Protein AF-A0A7C1NZB0-F1 (afdb_monomer_lite)

pLDDT: mean 93.91, std 4.61, range [65.06, 97.94]

Organism: Thermofilum pendens (NCBI:txid2269)

Secondary structure (DSSP, 8-state):
--HHHHHHHHHHHHH---HHHHHHHHHHHHTTS-HHHHHHHHHHHTT--S-TTS-------HHHHHHHHHH-

Radius of gyration: 14.79 Å; chains: 1; bounding box: 30×21×40 Å

InterPro domains:
  IPR012308 DNA ligase, ATP-dependent, N-terminal [PF04675] (3-70)
  IPR036599 DNA ligase, ATP-dependent, N-terminal domain superfamily [G3DSA:1.10.3260.10] (1-72)
  IPR036599 DNA ligase, ATP-dependent, N-terminal domain superfamily [SSF117018] (2-70)

Sequence (72 aa):
MLFEELVRLARLLESTSSRNEKVAALASALRGMDPGEAAVAVRILTGEVLPAHSGLELGVGYSMLLEALRSV

Structure (mmCIF, N/CA/C/O backbone):
data_AF-A0A7C1NZB0-F1
#
_entry.id   AF-A0A7C1NZB0-F1
#
loop_
_atom_site.group_PDB
_atom_site.id
_atom_site.type_symbol
_atom_site.label_atom_id
_atom_site.label_alt_id
_atom_site.label_comp_id
_atom_site.label_asym_id
_atom_site.label_entity_id
_atom_site.label_seq_id
_atom_site.pdbx_PDB_ins_code
_atom_site.Cartn_x
_atom_site.Cartn_y
_atom_site.Cartn_z
_atom_site.occupancy
_atom_site.B_iso_or_equiv
_atom_site.auth_seq_id
_atom_site.auth_comp_id
_atom_site.auth_asym_id
_atom_site.auth_atom_id
_atom_site.pdbx_PDB_model_num
ATOM 1 N N . MET A 1 1 ? -1.279 -14.715 0.906 1.00 83.25 1 MET A N 1
ATOM 2 C CA . MET A 1 1 ? -2.646 -14.125 0.898 1.00 83.25 1 MET A CA 1
ATOM 3 C C . MET A 1 1 ? -3.138 -13.980 -0.543 1.00 83.25 1 MET A C 1
ATOM 5 O O . MET A 1 1 ? -2.352 -13.594 -1.402 1.00 83.25 1 MET A O 1
ATOM 9 N N . LEU A 1 2 ? -4.412 -14.259 -0.830 1.00 92.94 2 LEU A N 1
ATOM 10 C CA . LEU A 1 2 ? -5.013 -14.007 -2.149 1.00 92.94 2 LEU A CA 1
ATOM 11 C C . LEU A 1 2 ? -5.321 -12.514 -2.354 1.00 92.94 2 LEU A C 1
ATOM 13 O O . LEU A 1 2 ? -5.649 -11.794 -1.413 1.00 92.94 2 LEU A O 1
ATOM 17 N N . PHE A 1 3 ? -5.300 -12.041 -3.605 1.00 93.88 3 PHE 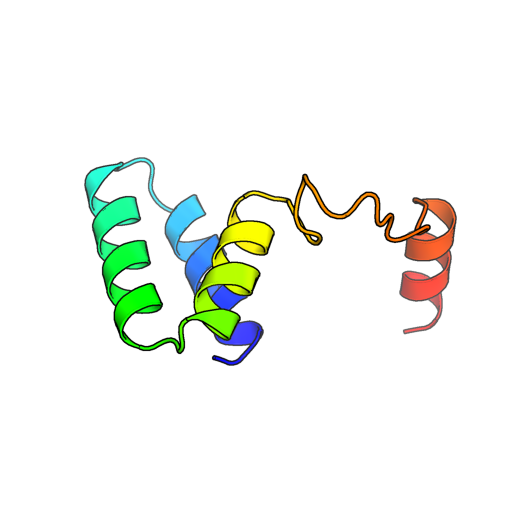A N 1
ATOM 18 C CA . PHE A 1 3 ? -5.607 -10.635 -3.911 1.00 93.88 3 PHE A CA 1
ATOM 19 C C . PHE A 1 3 ? -7.033 -10.229 -3.495 1.00 93.88 3 PHE A C 1
ATOM 21 O O . PHE A 1 3 ? -7.256 -9.107 -3.050 1.00 93.88 3 PHE A O 1
ATOM 28 N N . GLU A 1 4 ? -8.000 -11.149 -3.560 1.00 96.38 4 GLU A N 1
ATOM 29 C CA . GLU A 1 4 ? -9.370 -10.895 -3.095 1.00 96.38 4 GLU A CA 1
ATOM 30 C C . GLU A 1 4 ? -9.426 -10.538 -1.598 1.00 96.38 4 GLU A C 1
ATOM 32 O O . GLU A 1 4 ? -10.181 -9.653 -1.190 1.00 96.38 4 GLU A O 1
ATOM 37 N N . GLU A 1 5 ? -8.604 -11.187 -0.772 1.00 94.62 5 GLU A N 1
ATOM 38 C CA . GLU A 1 5 ? -8.534 -10.926 0.669 1.00 94.62 5 GLU A CA 1
ATOM 39 C C . GLU A 1 5 ? -7.983 -9.518 0.941 1.00 94.62 5 GLU A C 1
ATOM 41 O O . GLU A 1 5 ? -8.508 -8.801 1.797 1.00 94.62 5 GLU A O 1
ATOM 46 N N . LEU A 1 6 ? -7.005 -9.074 0.142 1.00 95.56 6 LEU A N 1
ATOM 47 C CA . LEU A 1 6 ? -6.476 -7.708 0.184 1.00 95.56 6 LEU A CA 1
ATOM 48 C C . LEU A 1 6 ? -7.545 -6.669 -0.187 1.00 95.56 6 LEU A C 1
ATOM 50 O O . LEU A 1 6 ? -7.668 -5.643 0.481 1.00 95.56 6 LEU A O 1
ATOM 54 N N . VAL A 1 7 ? -8.355 -6.942 -1.215 1.00 96.88 7 VAL A N 1
ATOM 55 C CA . VAL A 1 7 ? -9.464 -6.062 -1.625 1.00 96.88 7 VAL A CA 1
ATOM 56 C C . VAL A 1 7 ? -10.523 -5.964 -0.524 1.00 96.88 7 VAL A C 1
ATOM 58 O O . VAL A 1 7 ? -11.027 -4.873 -0.244 1.00 96.88 7 VAL A O 1
ATOM 61 N N . ARG A 1 8 ? -10.855 -7.080 0.138 1.00 96.75 8 ARG A N 1
ATOM 62 C CA . ARG A 1 8 ? -11.781 -7.086 1.285 1.00 96.75 8 ARG A CA 1
ATOM 63 C C . ARG A 1 8 ? -11.235 -6.256 2.446 1.00 96.75 8 ARG A C 1
ATOM 65 O O . ARG A 1 8 ? -11.989 -5.479 3.029 1.00 96.75 8 ARG A O 1
ATOM 72 N N . LEU A 1 9 ? -9.939 -6.372 2.740 1.00 96.38 9 LEU A N 1
ATOM 73 C CA . LEU A 1 9 ? -9.271 -5.545 3.744 1.00 96.38 9 LEU A CA 1
ATOM 74 C C . LEU A 1 9 ? -9.333 -4.057 3.375 1.00 96.38 9 LEU A C 1
ATOM 76 O O . LEU A 1 9 ? -9.741 -3.257 4.209 1.00 96.38 9 LEU A O 1
ATOM 80 N N . ALA A 1 10 ? -9.000 -3.680 2.138 1.00 96.75 10 ALA A N 1
ATOM 81 C CA . ALA A 1 10 ? -9.058 -2.287 1.687 1.00 96.75 10 ALA A CA 1
ATOM 82 C C . ALA A 1 10 ? -10.463 -1.680 1.865 1.00 96.75 10 ALA A C 1
ATOM 84 O O . ALA A 1 10 ? -10.608 -0.626 2.482 1.00 96.75 10 ALA A O 1
ATOM 85 N N . ARG A 1 11 ? -11.512 -2.401 1.447 1.00 97.25 11 ARG A N 1
ATOM 86 C CA . ARG A 1 11 ? -12.911 -1.973 1.634 1.00 97.25 11 ARG A CA 1
ATOM 87 C C . ARG A 1 11 ? -13.299 -1.833 3.105 1.00 97.25 11 ARG A C 1
ATOM 89 O O . ARG A 1 11 ? -14.001 -0.893 3.471 1.00 97.25 11 ARG A O 1
ATOM 96 N N . LEU A 1 12 ? -12.840 -2.748 3.962 1.00 96.38 12 LEU A N 1
ATOM 97 C CA . LEU A 1 12 ? -13.054 -2.645 5.406 1.00 96.38 12 LEU A CA 1
ATOM 98 C C . LEU A 1 12 ? -12.402 -1.370 5.963 1.00 96.38 12 LEU A C 1
ATOM 100 O O . LEU A 1 12 ? -13.043 -0.633 6.712 1.00 96.38 12 LEU A O 1
ATOM 104 N N . LEU A 1 13 ? -11.162 -1.074 5.567 1.00 96.56 13 LEU A N 1
ATOM 105 C CA . LEU A 1 13 ? -10.442 0.130 5.994 1.00 96.56 13 LEU A CA 1
ATOM 106 C C . LEU A 1 13 ? -11.087 1.431 5.493 1.00 96.56 13 LEU A C 1
ATOM 108 O O . LEU A 1 13 ? -10.992 2.451 6.178 1.00 96.56 13 LEU A O 1
ATOM 112 N N . GLU A 1 14 ? -11.728 1.417 4.326 1.00 96.38 14 GLU A N 1
ATOM 113 C CA . GLU A 1 14 ? -12.494 2.551 3.788 1.00 96.38 14 GLU A CA 1
ATOM 114 C C . GLU A 1 14 ? -13.818 2.765 4.532 1.00 96.38 14 GLU A C 1
ATOM 116 O O . GLU A 1 14 ? -14.233 3.904 4.735 1.00 96.38 14 GLU A O 1
ATOM 121 N N . SER A 1 15 ? -14.460 1.682 4.983 1.00 97.31 15 SER A N 1
ATOM 122 C CA . SER A 1 15 ? -15.775 1.729 5.642 1.00 97.31 15 SER A CA 1
ATOM 123 C C . SER A 1 15 ? -15.777 2.369 7.036 1.00 97.31 15 SER A C 1
ATOM 125 O O . SER A 1 15 ? -16.841 2.697 7.558 1.00 97.31 15 SER A O 1
ATOM 127 N N . THR A 1 16 ? -14.602 2.571 7.638 1.00 95.81 16 THR A N 1
ATOM 128 C CA . THR A 1 16 ? -14.448 3.158 8.973 1.00 95.81 16 THR A CA 1
ATOM 129 C C . THR A 1 16 ? -13.546 4.391 8.954 1.00 95.81 16 THR A C 1
ATOM 131 O O . THR A 1 16 ? -12.549 4.465 8.233 1.00 95.81 16 THR A O 1
ATOM 134 N N . SER A 1 17 ? -13.860 5.378 9.793 1.00 95.88 17 SER A N 1
ATOM 135 C CA . SER A 1 17 ? -12.983 6.518 10.092 1.00 95.88 17 SER A CA 1
ATOM 136 C C . SER A 1 17 ? -12.153 6.303 11.364 1.00 95.88 17 SER A C 1
ATOM 138 O O . SER A 1 17 ? -11.225 7.067 11.637 1.00 95.88 17 SER A O 1
ATOM 140 N N . SER A 1 18 ? -12.438 5.246 12.133 1.00 97.75 18 SER A N 1
ATOM 141 C CA . SER A 1 18 ? -11.762 4.946 13.393 1.00 97.75 18 SER A CA 1
ATOM 142 C C . SER A 1 18 ? -10.342 4.450 13.141 1.00 97.75 18 SER A C 1
ATOM 144 O O . SER A 1 18 ? -10.109 3.347 12.645 1.00 97.75 18 SER A O 1
ATOM 146 N N . ARG A 1 19 ? -9.355 5.258 13.537 1.00 97.19 19 ARG A N 1
ATOM 147 C CA . ARG A 1 19 ? -7.936 4.883 13.466 1.00 97.19 19 ARG A CA 1
ATOM 148 C C . ARG A 1 19 ? -7.658 3.565 14.195 1.00 97.19 19 ARG A C 1
ATOM 150 O O . ARG A 1 19 ? -6.885 2.754 13.696 1.00 97.19 19 ARG A O 1
ATOM 157 N N . ASN A 1 20 ? -8.279 3.349 15.353 1.00 97.94 20 ASN A N 1
ATOM 158 C CA . ASN A 1 20 ? -8.054 2.144 16.150 1.00 97.94 20 ASN A CA 1
ATOM 159 C C . ASN A 1 20 ? -8.583 0.892 15.442 1.00 97.94 20 ASN A C 1
ATOM 161 O O . ASN A 1 20 ? -7.904 -0.132 15.443 1.00 97.94 20 ASN A O 1
ATOM 165 N N . GLU A 1 21 ? -9.740 0.983 14.782 1.00 97.31 21 GLU A N 1
ATOM 166 C CA . GLU A 1 21 ? -10.278 -0.126 13.983 1.00 97.31 21 GLU A CA 1
ATOM 167 C C . GLU A 1 21 ? -9.382 -0.442 12.786 1.00 97.31 21 GLU A C 1
ATOM 169 O O . GLU A 1 21 ? -9.073 -1.610 12.549 1.00 97.31 21 GLU A O 1
ATOM 174 N N . LYS A 1 22 ? -8.878 0.585 12.086 1.00 97.31 22 LYS A N 1
ATOM 175 C CA . LYS A 1 22 ? -7.923 0.391 10.982 1.00 97.31 22 LYS A CA 1
ATOM 176 C C . LYS A 1 22 ? -6.656 -0.318 11.445 1.00 97.31 22 LYS A C 1
ATOM 178 O O 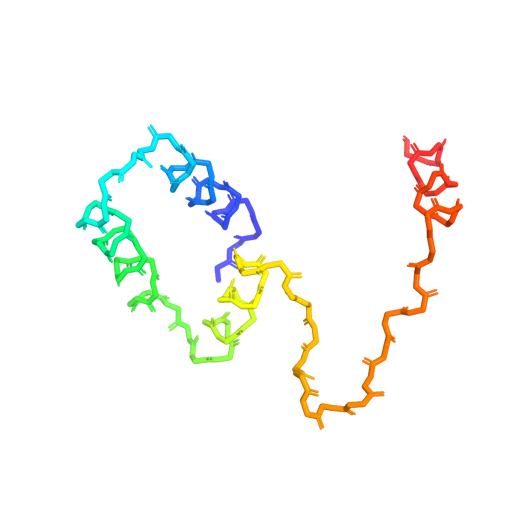. LYS A 1 22 ? -6.219 -1.273 10.809 1.00 97.31 22 LYS A O 1
ATOM 183 N N . VAL A 1 23 ? -6.086 0.117 12.570 1.00 97.44 23 VAL A N 1
ATOM 184 C CA . VAL A 1 23 ? -4.891 -0.508 13.155 1.00 97.44 23 VAL A CA 1
ATOM 185 C C . VAL A 1 23 ? -5.168 -1.962 13.538 1.00 97.44 23 VAL A C 1
ATOM 187 O O . VAL A 1 23 ? -4.358 -2.831 13.224 1.00 97.44 23 VAL A O 1
ATOM 190 N N . ALA A 1 24 ? -6.309 -2.250 14.169 1.00 97.75 24 ALA A N 1
ATOM 191 C CA . ALA A 1 24 ? -6.677 -3.610 14.553 1.00 97.75 24 ALA A CA 1
ATOM 192 C C . ALA A 1 24 ? -6.849 -4.534 13.334 1.00 97.75 24 ALA A C 1
ATOM 194 O O . ALA A 1 24 ? -6.315 -5.646 13.334 1.00 97.75 24 ALA A O 1
ATOM 195 N N . ALA A 1 25 ? -7.532 -4.065 12.285 1.00 96.31 25 ALA A N 1
ATOM 196 C CA . ALA A 1 25 ? -7.731 -4.812 11.044 1.00 96.31 25 ALA A CA 1
ATOM 197 C C . ALA A 1 25 ? -6.400 -5.097 10.328 1.00 96.31 25 ALA A C 1
ATOM 199 O O . ALA A 1 25 ? -6.120 -6.248 9.989 1.00 96.31 25 ALA A O 1
ATOM 200 N N . LEU A 1 26 ? -5.545 -4.078 10.174 1.00 96.44 26 LEU A N 1
ATOM 201 C CA . LEU A 1 26 ? -4.213 -4.219 9.577 1.00 96.44 26 LEU A CA 1
ATOM 202 C C . LEU A 1 26 ? -3.337 -5.188 10.373 1.00 96.44 26 LEU A C 1
ATOM 204 O O . LEU A 1 26 ? -2.759 -6.106 9.799 1.00 96.44 26 LEU A O 1
ATOM 208 N N . ALA A 1 27 ? -3.270 -5.033 11.697 1.00 96.75 27 ALA A N 1
ATOM 209 C CA . ALA A 1 27 ? -2.482 -5.920 12.550 1.00 96.75 27 ALA A CA 1
ATOM 210 C C . ALA A 1 27 ? -2.975 -7.371 12.475 1.00 96.75 27 ALA A C 1
ATOM 212 O O . ALA A 1 27 ? -2.169 -8.301 12.481 1.00 96.75 27 ALA A O 1
ATOM 213 N N . SER A 1 28 ? -4.293 -7.578 12.397 1.00 95.44 28 SER A N 1
ATOM 214 C CA . SER A 1 28 ? -4.867 -8.911 12.234 1.00 95.44 28 SER A CA 1
ATOM 215 C C . SER A 1 28 ? -4.491 -9.539 10.899 1.00 95.44 28 SER A C 1
ATOM 217 O O . SER A 1 28 ? -4.088 -10.698 10.884 1.00 95.44 28 SER A O 1
ATOM 219 N N . ALA A 1 29 ? -4.582 -8.782 9.805 1.00 95.25 29 ALA A N 1
ATOM 220 C CA . ALA A 1 29 ? -4.236 -9.272 8.477 1.00 95.25 29 ALA A CA 1
ATOM 221 C C . ALA A 1 29 ? -2.736 -9.590 8.363 1.00 95.25 29 ALA A C 1
ATOM 223 O O . ALA A 1 29 ? -2.369 -10.681 7.938 1.00 95.25 29 ALA A O 1
ATOM 224 N N . LEU A 1 30 ? -1.864 -8.673 8.799 1.00 95.31 30 LEU A N 1
ATOM 225 C CA . LEU A 1 30 ? -0.410 -8.812 8.659 1.00 95.31 30 LEU A CA 1
ATOM 226 C C . LEU A 1 30 ? 0.173 -9.978 9.470 1.00 95.31 30 LEU A C 1
ATOM 228 O O . LEU A 1 30 ? 1.163 -10.564 9.050 1.00 95.31 30 LEU A O 1
ATOM 232 N N . ARG A 1 31 ? -0.440 -10.357 10.601 1.00 94.75 31 ARG A N 1
ATOM 233 C CA . ARG A 1 31 ? 0.005 -11.515 11.403 1.00 94.75 31 ARG A CA 1
ATOM 234 C C . ARG A 1 31 ? -0.054 -12.847 10.654 1.00 94.75 31 ARG A C 1
ATOM 236 O O . ARG A 1 31 ? 0.668 -13.764 11.030 1.00 94.75 31 ARG A O 1
ATOM 243 N N . GLY A 1 32 ? -0.931 -12.968 9.659 1.00 90.31 32 GLY A N 1
ATOM 244 C CA . GLY A 1 32 ? -1.087 -14.187 8.864 1.00 90.31 32 GLY A CA 1
ATOM 245 C C . GLY A 1 32 ? -0.231 -14.229 7.597 1.00 90.31 32 GLY A C 1
ATOM 246 O O . GLY A 1 32 ? -0.291 -15.224 6.884 1.00 90.31 32 GLY A O 1
ATOM 247 N N . MET A 1 33 ? 0.519 -13.166 7.292 1.00 94.69 33 MET A N 1
ATOM 248 C CA . MET A 1 33 ? 1.295 -13.045 6.056 1.00 94.69 33 MET A CA 1
ATOM 249 C C . MET A 1 33 ? 2.763 -13.386 6.293 1.00 94.69 33 MET A C 1
ATOM 251 O O . MET A 1 33 ? 3.314 -13.093 7.358 1.00 94.69 33 MET A O 1
ATOM 255 N N . ASP A 1 34 ? 3.422 -13.940 5.277 1.00 95.06 34 ASP A N 1
ATOM 256 C CA . ASP A 1 34 ? 4.882 -13.966 5.281 1.00 95.06 34 ASP A CA 1
ATOM 257 C C . ASP A 1 34 ? 5.456 -12.541 5.086 1.00 95.06 34 ASP A C 1
ATOM 259 O O . ASP A 1 34 ? 4.760 -11.645 4.596 1.00 95.06 34 ASP A O 1
ATOM 263 N N . PRO A 1 35 ? 6.724 -12.288 5.461 1.00 94.06 35 PRO A N 1
ATOM 264 C CA . PRO A 1 35 ? 7.311 -10.950 5.372 1.00 94.06 35 PRO A CA 1
ATOM 265 C C . PRO A 1 35 ? 7.351 -10.344 3.959 1.00 94.06 35 PRO A C 1
ATOM 267 O O . PRO A 1 35 ? 7.236 -9.126 3.813 1.00 94.06 35 PRO A O 1
ATOM 270 N N . GLY A 1 36 ? 7.527 -11.163 2.922 1.00 93.69 36 GLY A N 1
ATOM 271 C CA . GLY A 1 36 ? 7.534 -10.726 1.527 1.00 93.69 36 GLY A CA 1
ATOM 272 C C . GLY A 1 36 ? 6.135 -10.341 1.053 1.00 93.69 36 GLY A C 1
ATOM 273 O O . GLY A 1 36 ? 5.952 -9.254 0.499 1.00 93.69 36 GLY A O 1
ATOM 274 N N . GLU A 1 37 ? 5.142 -11.178 1.350 1.00 94.25 37 GLU A N 1
ATOM 275 C CA . GLU A 1 37 ? 3.726 -10.888 1.108 1.00 94.25 37 GLU A CA 1
ATOM 276 C C . GLU A 1 37 ? 3.281 -9.615 1.831 1.00 94.25 37 GLU A C 1
ATOM 278 O O . GLU A 1 37 ? 2.688 -8.729 1.214 1.00 94.25 37 GLU A O 1
ATOM 283 N N . ALA A 1 38 ? 3.618 -9.481 3.117 1.00 95.44 38 ALA A N 1
ATOM 284 C CA . ALA A 1 38 ? 3.292 -8.309 3.922 1.00 95.44 38 ALA A CA 1
ATOM 285 C C . ALA A 1 38 ? 3.882 -7.028 3.317 1.00 95.44 38 ALA A C 1
ATOM 287 O O . ALA A 1 38 ? 3.200 -6.006 3.225 1.00 95.44 38 ALA A O 1
ATOM 288 N N . ALA A 1 39 ? 5.134 -7.081 2.855 1.00 93.88 39 ALA A N 1
ATOM 289 C CA . ALA A 1 39 ? 5.787 -5.933 2.242 1.00 93.88 39 ALA A CA 1
ATOM 290 C C . ALA A 1 39 ? 5.099 -5.500 0.934 1.00 93.88 39 ALA A C 1
ATOM 292 O O . ALA A 1 39 ? 5.029 -4.305 0.647 1.00 93.88 39 ALA A O 1
ATOM 293 N N . VAL A 1 40 ? 4.605 -6.439 0.125 1.00 94.12 40 VAL A N 1
ATOM 294 C CA . VAL A 1 40 ? 3.847 -6.123 -1.100 1.00 94.12 40 VAL A CA 1
ATOM 295 C C . VAL A 1 40 ? 2.448 -5.606 -0.756 1.00 94.12 40 VAL A C 1
ATOM 297 O O . VAL A 1 40 ? 2.035 -4.570 -1.275 1.00 94.12 40 VAL A O 1
ATOM 300 N N . ALA A 1 41 ? 1.743 -6.270 0.161 1.00 95.25 41 ALA A N 1
ATOM 301 C CA . ALA A 1 41 ? 0.399 -5.891 0.587 1.00 95.25 41 ALA A CA 1
ATOM 302 C C . ALA A 1 41 ? 0.349 -4.462 1.145 1.00 95.25 41 ALA A C 1
ATOM 304 O O . ALA A 1 41 ? -0.519 -3.683 0.757 1.00 95.25 41 ALA A O 1
ATOM 305 N N . VAL A 1 42 ? 1.300 -4.096 2.012 1.00 94.88 42 VAL A N 1
ATOM 306 C CA . VAL A 1 42 ? 1.377 -2.744 2.590 1.00 94.88 42 VAL A CA 1
ATOM 307 C C . VAL A 1 42 ? 1.567 -1.687 1.508 1.00 94.88 42 VAL A C 1
ATOM 309 O O . VAL A 1 42 ? 0.874 -0.677 1.553 1.00 94.88 42 VAL A O 1
ATOM 312 N N . ARG A 1 43 ? 2.438 -1.929 0.519 1.00 94.75 43 ARG A N 1
ATOM 313 C CA . ARG A 1 43 ? 2.639 -0.991 -0.596 1.00 94.75 43 ARG A CA 1
ATOM 314 C C . ARG A 1 43 ? 1.336 -0.756 -1.346 1.00 94.75 43 ARG A C 1
ATOM 316 O O . ARG A 1 43 ? 0.918 0.390 -1.487 1.00 94.75 43 ARG A O 1
ATOM 323 N N . ILE A 1 44 ? 0.656 -1.835 -1.741 1.00 94.81 44 ILE A N 1
ATOM 324 C CA . ILE A 1 44 ? -0.604 -1.736 -2.488 1.00 94.81 44 ILE A CA 1
ATOM 325 C C . ILE A 1 44 ? -1.647 -0.949 -1.681 1.00 94.81 44 ILE A C 1
ATOM 327 O O . ILE A 1 44 ? -2.308 -0.072 -2.232 1.00 94.81 44 ILE A O 1
ATOM 331 N N . LEU A 1 45 ? -1.759 -1.202 -0.371 1.00 94.75 45 LEU A N 1
ATOM 332 C CA . LEU A 1 45 ? -2.692 -0.486 0.513 1.00 94.75 45 LEU A CA 1
ATOM 333 C C . LEU A 1 45 ? -2.378 1.009 0.649 1.00 94.75 45 LEU A C 1
ATOM 335 O O . LEU A 1 45 ? -3.288 1.794 0.907 1.00 94.75 45 LEU A O 1
ATOM 339 N N . THR A 1 46 ? -1.118 1.413 0.489 1.00 92.94 46 THR A N 1
ATOM 340 C CA . THR A 1 46 ? -0.703 2.823 0.507 1.00 92.94 46 THR A CA 1
ATOM 341 C C . THR A 1 46 ? -0.683 3.468 -0.881 1.00 92.94 46 THR A C 1
ATOM 343 O O . THR A 1 46 ? -0.305 4.630 -0.994 1.00 92.94 46 THR A O 1
ATOM 346 N N . GLY A 1 47 ? -1.101 2.751 -1.931 1.00 92.25 47 GLY A N 1
ATOM 347 C CA . GLY A 1 47 ? -1.110 3.252 -3.309 1.00 92.25 47 GLY A CA 1
ATOM 348 C C . GLY A 1 47 ? 0.235 3.143 -4.034 1.00 92.25 47 GLY A C 1
ATOM 349 O O . GLY A 1 47 ? 0.416 3.751 -5.086 1.00 92.25 47 GLY A O 1
ATOM 350 N N . GLU A 1 48 ? 1.172 2.362 -3.501 1.00 92.69 48 GLU A N 1
ATOM 351 C CA . GLU A 1 48 ? 2.464 2.071 -4.121 1.00 92.69 48 GLU A CA 1
ATOM 352 C C . GLU A 1 48 ? 2.496 0.631 -4.654 1.00 92.69 48 GLU A C 1
ATOM 354 O O . GLU A 1 48 ? 1.879 -0.274 -4.103 1.00 92.69 48 GLU A O 1
ATOM 359 N N . VAL A 1 49 ? 3.245 0.380 -5.726 1.00 91.56 49 VAL A N 1
ATOM 360 C CA . VAL A 1 49 ? 3.411 -0.985 -6.272 1.00 91.56 49 VAL A CA 1
ATOM 361 C C . VAL A 1 49 ? 4.857 -1.452 -6.161 1.00 91.56 49 VAL A C 1
ATOM 363 O O . VAL A 1 49 ? 5.124 -2.606 -5.830 1.00 91.56 49 VAL A O 1
ATOM 366 N N . LEU A 1 50 ? 5.803 -0.544 -6.391 1.00 91.88 50 LEU A N 1
ATOM 367 C CA . LEU A 1 50 ? 7.233 -0.826 -6.396 1.00 91.88 50 LEU A CA 1
ATOM 368 C C . LEU A 1 50 ? 7.903 -0.189 -5.173 1.00 91.88 50 LEU A C 1
ATOM 370 O O . LEU A 1 50 ? 7.421 0.822 -4.665 1.00 91.88 50 LEU A O 1
ATOM 374 N N . PRO A 1 51 ? 9.018 -0.747 -4.672 1.00 89.81 51 PRO A N 1
ATOM 375 C CA . PRO A 1 51 ? 9.772 -0.109 -3.600 1.00 89.81 51 PRO A CA 1
ATOM 376 C C . PRO A 1 51 ? 10.301 1.264 -4.035 1.00 89.81 51 PRO A C 1
ATOM 378 O O . PRO A 1 51 ? 10.958 1.364 -5.071 1.00 89.81 51 PRO A O 1
ATOM 381 N N . ALA A 1 52 ? 10.112 2.294 -3.204 1.00 83.31 52 ALA A N 1
ATOM 382 C CA . ALA A 1 52 ? 10.530 3.670 -3.503 1.00 83.31 52 ALA A CA 1
ATOM 383 C C . ALA A 1 52 ? 12.0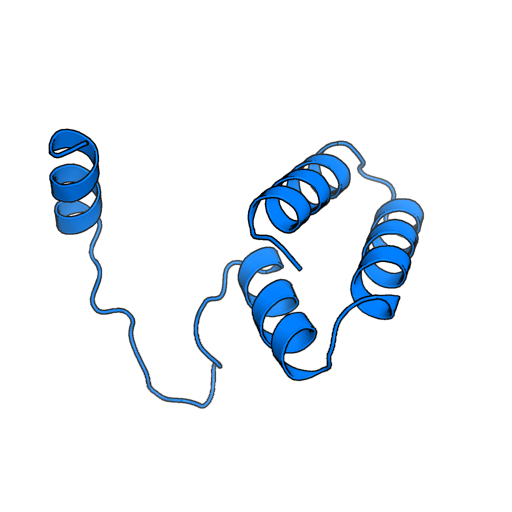27 3.830 -3.854 1.00 83.31 52 ALA A C 1
ATOM 385 O O . ALA A 1 52 ? 12.404 4.715 -4.611 1.00 83.31 52 ALA A O 1
ATOM 386 N N . HIS A 1 53 ? 12.891 2.956 -3.331 1.00 87.56 53 HIS A N 1
ATOM 387 C CA . HIS A 1 53 ? 14.342 2.976 -3.559 1.00 87.56 53 HIS A CA 1
ATOM 388 C C . HIS A 1 53 ? 14.800 2.122 -4.754 1.00 87.56 53 HIS A C 1
ATOM 390 O O . HIS A 1 53 ? 15.998 2.003 -4.990 1.00 87.56 53 HIS A O 1
ATOM 396 N N . SER A 1 54 ? 13.880 1.477 -5.477 1.00 89.31 54 SER A N 1
ATOM 397 C CA . SER A 1 54 ? 14.240 0.542 -6.552 1.00 89.31 54 SER A CA 1
ATOM 398 C C . SER A 1 54 ? 14.599 1.226 -7.875 1.00 89.31 54 SER A C 1
ATOM 400 O O . SER A 1 54 ? 15.243 0.603 -8.713 1.00 89.31 54 SER A O 1
ATOM 402 N N . GLY A 1 55 ? 14.171 2.478 -8.083 1.00 88.19 55 GLY A N 1
ATOM 403 C CA . GLY A 1 55 ? 14.279 3.162 -9.379 1.00 88.19 55 GLY A CA 1
ATOM 404 C C . GLY A 1 55 ? 13.461 2.504 -10.499 1.00 88.19 55 GLY A C 1
ATOM 405 O O . GLY A 1 55 ? 13.610 2.874 -11.659 1.00 88.19 55 GLY A O 1
ATOM 406 N N . LEU A 1 56 ? 12.627 1.513 -10.166 1.00 91.69 56 LEU A N 1
ATOM 407 C CA . LEU A 1 56 ? 11.775 0.815 -11.116 1.00 91.69 56 LEU A CA 1
ATOM 408 C C . LEU A 1 56 ? 10.500 1.620 -11.365 1.00 91.69 56 LEU A C 1
ATOM 410 O O . LEU A 1 56 ? 9.896 2.158 -10.437 1.00 91.69 56 LEU A O 1
ATOM 414 N N . GLU A 1 57 ? 10.048 1.608 -12.613 1.00 89.75 57 GLU A N 1
ATOM 415 C CA . GLU A 1 57 ? 8.764 2.162 -13.024 1.00 89.75 57 GLU A CA 1
ATOM 416 C C . GLU A 1 57 ? 7.919 1.065 -13.666 1.00 89.75 57 GLU A C 1
ATOM 418 O O . GLU A 1 57 ? 8.432 0.210 -14.387 1.00 89.75 57 GLU A O 1
ATOM 423 N N . LEU A 1 58 ? 6.604 1.100 -13.432 1.00 90.94 58 LEU A N 1
ATOM 424 C CA . LEU A 1 58 ? 5.682 0.175 -14.095 1.00 90.94 58 LEU A CA 1
ATOM 425 C C . LEU A 1 58 ? 5.633 0.406 -15.610 1.00 90.94 58 LEU A C 1
ATOM 427 O O . LEU A 1 58 ? 5.302 -0.513 -16.350 1.00 90.94 58 LEU A O 1
ATOM 431 N N . GLY A 1 59 ? 5.914 1.632 -16.069 1.00 93.31 59 GLY A N 1
ATOM 432 C CA . GLY A 1 59 ? 5.814 1.996 -17.483 1.00 93.31 59 GLY A CA 1
ATOM 433 C C . GLY A 1 59 ? 4.386 1.931 -18.039 1.00 93.31 59 GLY A C 1
ATOM 434 O O . GLY A 1 59 ? 4.208 1.882 -19.251 1.00 93.31 59 GLY A O 1
ATOM 435 N N . VAL A 1 60 ? 3.366 1.916 -17.172 1.00 93.25 60 VAL A N 1
ATOM 436 C CA . VAL A 1 60 ? 1.953 1.811 -17.558 1.00 93.25 60 VAL A CA 1
ATOM 437 C C . VAL A 1 60 ? 1.281 3.174 -17.447 1.00 93.25 60 VAL A C 1
ATOM 439 O O . VAL A 1 60 ? 1.067 3.695 -16.352 1.00 93.25 60 VAL A O 1
ATOM 442 N N . GLY A 1 61 ? 0.928 3.745 -18.598 1.00 94.38 61 GLY A N 1
ATOM 443 C CA . GLY A 1 61 ? 0.142 4.973 -18.688 1.00 94.38 61 GLY A CA 1
ATOM 444 C C . GLY A 1 61 ? -1.368 4.720 -18.721 1.00 94.38 61 GLY A C 1
ATOM 445 O O . GLY A 1 61 ? -1.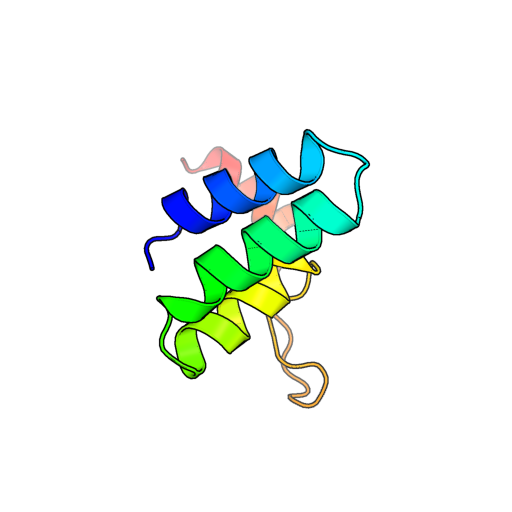839 3.610 -18.969 1.00 94.38 61 GLY A O 1
ATOM 446 N N . TYR A 1 62 ? -2.149 5.789 -18.546 1.00 94.88 62 TYR A N 1
ATOM 447 C CA . TYR A 1 62 ? -3.616 5.727 -18.570 1.00 94.88 62 TYR A CA 1
ATOM 448 C C . TYR A 1 62 ? -4.186 5.171 -19.889 1.00 94.88 62 TYR A C 1
ATOM 450 O O . TYR A 1 62 ? -5.161 4.424 -19.873 1.00 94.88 62 TYR A O 1
ATOM 458 N N . SER A 1 63 ? -3.562 5.476 -21.032 1.00 96.19 63 SER A N 1
ATOM 459 C CA . SER A 1 63 ? -3.970 4.935 -22.337 1.00 96.19 63 SER A CA 1
ATOM 460 C C . SER A 1 63 ? -3.855 3.410 -22.403 1.00 96.19 63 SER A C 1
ATOM 462 O O . SER A 1 63 ? -4.774 2.761 -22.894 1.00 96.19 63 SER A O 1
ATOM 464 N N . MET A 1 64 ? -2.776 2.843 -21.853 1.00 96.69 64 MET A N 1
ATOM 465 C CA . MET A 1 64 ? -2.557 1.393 -21.804 1.00 96.69 64 MET A CA 1
ATOM 466 C C . MET A 1 64 ? -3.585 0.710 -20.894 1.00 96.69 64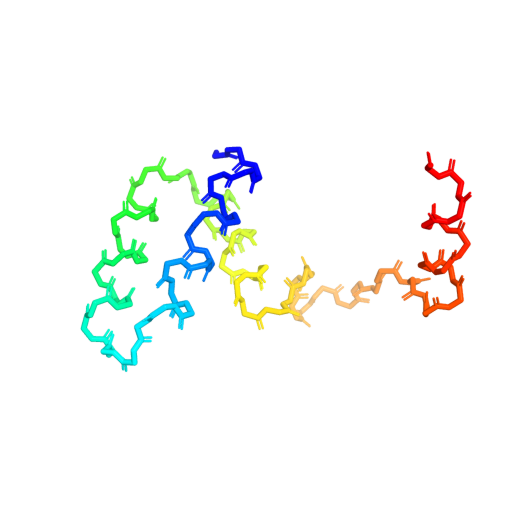 MET A C 1
ATOM 468 O O . MET A 1 64 ? -4.089 -0.359 -21.227 1.00 96.69 64 MET A O 1
ATOM 472 N N . LEU A 1 65 ? -3.958 1.350 -19.777 1.00 95.31 65 LEU A N 1
ATOM 473 C CA . LEU A 1 65 ? -5.037 0.859 -18.910 1.00 95.31 65 LEU A CA 1
ATOM 474 C C . LEU A 1 65 ? -6.385 0.828 -19.640 1.00 95.31 65 LEU A C 1
ATOM 476 O O . LEU A 1 65 ? -7.108 -0.162 -19.548 1.00 95.31 65 LEU A O 1
ATOM 480 N N . LEU A 1 66 ? -6.726 1.891 -20.377 1.00 96.81 66 LEU A N 1
ATOM 481 C CA . LEU A 1 66 ? -7.965 1.943 -21.159 1.00 96.81 66 LEU A CA 1
ATOM 482 C C . LEU A 1 66 ? -8.004 0.891 -22.268 1.00 96.81 66 LEU A C 1
ATOM 484 O O . LEU A 1 66 ? -9.066 0.338 -22.545 1.00 96.81 66 LEU A O 1
ATOM 488 N N . GLU A 1 67 ? -6.871 0.633 -22.912 1.00 96.50 67 GLU A N 1
ATOM 489 C CA . GLU A 1 67 ? -6.748 -0.415 -23.922 1.00 96.50 67 GLU A CA 1
ATOM 490 C C . GLU A 1 67 ? -6.972 -1.801 -23.309 1.00 96.50 67 GLU A C 1
ATOM 492 O O . GLU A 1 67 ? -7.825 -2.549 -23.789 1.00 96.50 67 GLU A O 1
ATOM 497 N N . ALA A 1 68 ? -6.300 -2.102 -22.193 1.00 96.50 68 ALA A N 1
ATOM 498 C CA . ALA A 1 68 ? -6.461 -3.368 -21.486 1.00 96.50 68 ALA A CA 1
ATOM 499 C C . ALA A 1 68 ? -7.912 -3.593 -21.031 1.00 96.50 68 ALA A C 1
ATOM 501 O O . ALA A 1 68 ? -8.466 -4.665 -21.260 1.00 96.50 68 ALA A O 1
ATOM 502 N N . LEU A 1 69 ? -8.569 -2.571 -20.471 1.00 96.00 69 LEU A N 1
ATOM 503 C CA . LEU A 1 69 ? -9.972 -2.649 -20.040 1.00 96.00 69 LEU A CA 1
ATOM 504 C C . LEU A 1 69 ? -10.957 -2.948 -21.177 1.00 96.00 69 LEU A C 1
ATOM 506 O O . LEU A 1 69 ? -12.017 -3.500 -20.916 1.00 96.00 69 LEU A O 1
ATOM 510 N N . ARG A 1 70 ? -10.639 -2.574 -22.421 1.00 95.06 70 ARG A N 1
ATOM 511 C CA . ARG A 1 70 ? -11.480 -2.874 -23.595 1.00 95.06 70 ARG A CA 1
ATOM 512 C C . ARG A 1 70 ? -11.263 -4.282 -24.145 1.00 95.06 70 ARG A C 1
ATOM 514 O O . ARG A 1 70 ? -12.071 -4.735 -24.946 1.00 95.06 70 ARG A O 1
ATOM 521 N N . SER A 1 71 ? -10.147 -4.914 -23.786 1.00 87.88 71 SER A N 1
A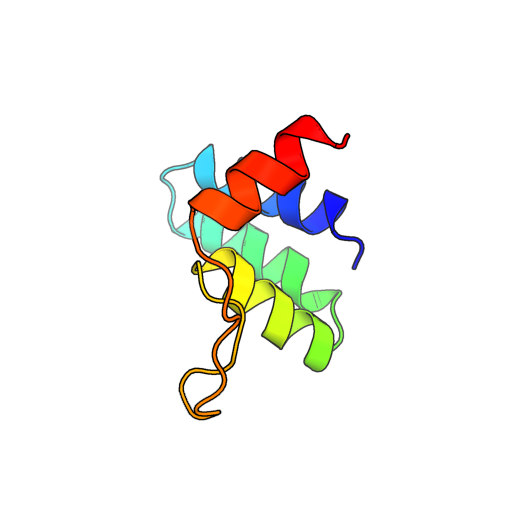TOM 522 C CA . SER A 1 71 ? -9.762 -6.248 -24.260 1.00 87.88 71 SER A CA 1
ATOM 523 C C . SER A 1 71 ? -10.277 -7.398 -23.386 1.00 87.88 71 SER A C 1
ATOM 525 O O . SER A 1 71 ? -10.136 -8.555 -23.780 1.00 87.88 71 SER A O 1
ATOM 527 N N . VAL A 1 72 ? -10.852 -7.077 -22.221 1.00 65.06 72 VAL A N 1
ATOM 528 C CA . VAL A 1 72 ? -11.529 -8.011 -21.304 1.00 65.06 72 VAL A CA 1
ATOM 529 C C . VAL A 1 72 ? -13.018 -8.047 -21.625 1.00 65.06 72 VAL A C 1
ATOM 531 O O . VAL A 1 72 ? -13.581 -9.163 -21.623 1.00 65.06 72 VAL A O 1
#

Foldseek 3Di:
DDVVVLVVLLVQCVVDPDPVSNVVSLVVVLVPDDPVRNVQSVQVSVVHRDPPPPPDDPPDDPVNVVVVVVVD